Protein AF-A0A9D4T903-F1 (afdb_monomer_lite)

Structure (mmCIF, N/CA/C/O backbone):
data_AF-A0A9D4T903-F1
#
_entry.id   AF-A0A9D4T903-F1
#
loop_
_atom_site.group_PDB
_atom_site.id
_atom_site.type_symbol
_atom_site.label_atom_id
_atom_site.label_alt_id
_atom_site.label_comp_id
_atom_site.label_asym_id
_atom_site.label_entity_id
_atom_site.label_seq_id
_atom_site.pdbx_PDB_ins_code
_atom_site.Cartn_x
_atom_site.Cartn_y
_atom_site.Cartn_z
_atom_site.occupancy
_atom_site.B_iso_or_equiv
_atom_site.auth_seq_id
_atom_site.auth_comp_id
_atom_site.auth_asym_id
_atom_site.auth_atom_id
_atom_site.pdbx_PDB_model_num
ATOM 1 N N . MET A 1 1 ? 25.553 -4.952 -27.218 1.00 46.50 1 MET A N 1
ATOM 2 C CA . MET A 1 1 ? 24.394 -4.853 -26.307 1.00 46.50 1 MET A CA 1
ATOM 3 C C . MET A 1 1 ? 24.464 -3.482 -25.667 1.00 46.50 1 MET A C 1
ATOM 5 O O . MET A 1 1 ? 25.462 -3.197 -25.019 1.00 46.50 1 MET A O 1
ATOM 9 N N . SER A 1 2 ? 23.509 -2.600 -25.962 1.00 60.53 2 SER A N 1
ATOM 10 C CA . SER A 1 2 ? 23.407 -1.288 -25.315 1.00 60.53 2 SER A CA 1
ATOM 11 C C . SER A 1 2 ? 23.170 -1.493 -23.821 1.00 60.53 2 SER A C 1
ATOM 13 O O . SER A 1 2 ? 22.363 -2.340 -23.442 1.00 60.53 2 SER A O 1
ATOM 15 N N . THR A 1 3 ? 23.894 -0.764 -22.979 1.00 69.75 3 THR A N 1
ATOM 16 C CA . THR A 1 3 ? 23.675 -0.767 -21.532 1.00 69.75 3 THR A CA 1
ATOM 17 C C . THR A 1 3 ? 22.257 -0.284 -21.266 1.00 69.75 3 THR A C 1
ATOM 19 O O . THR A 1 3 ? 21.913 0.832 -21.653 1.00 69.75 3 THR A O 1
ATOM 22 N N . VAL A 1 4 ? 21.424 -1.132 -20.665 1.00 73.88 4 VAL A N 1
ATOM 23 C CA . VAL A 1 4 ? 20.119 -0.701 -20.162 1.00 73.88 4 VAL A CA 1
ATOM 24 C C . VAL A 1 4 ? 20.401 0.316 -19.069 1.00 73.88 4 VAL A C 1
ATOM 26 O O . VAL A 1 4 ? 21.090 0.009 -18.097 1.00 73.88 4 VAL A O 1
ATOM 29 N N . ASP A 1 5 ? 19.926 1.538 -19.263 1.00 88.25 5 ASP A N 1
ATOM 30 C CA . ASP A 1 5 ? 19.917 2.519 -18.196 1.00 88.25 5 ASP A CA 1
ATOM 31 C C . ASP A 1 5 ? 18.774 2.158 -17.243 1.00 88.25 5 ASP A C 1
ATOM 33 O O . ASP A 1 5 ? 17.593 2.307 -17.551 1.00 88.25 5 ASP A O 1
ATOM 37 N N . PHE A 1 6 ? 19.137 1.590 -16.097 1.00 90.25 6 PHE A N 1
ATOM 38 C CA . PHE A 1 6 ? 18.168 1.146 -15.102 1.00 90.25 6 PHE A CA 1
ATOM 39 C C . PHE A 1 6 ? 17.369 2.310 -14.515 1.00 90.25 6 PHE A C 1
ATOM 41 O O . PHE A 1 6 ? 16.221 2.098 -14.136 1.00 90.25 6 PHE A O 1
ATOM 48 N N . ALA A 1 7 ? 17.943 3.519 -14.462 1.00 91.56 7 ALA A N 1
ATOM 49 C CA . ALA A 1 7 ? 17.242 4.690 -13.949 1.00 91.56 7 ALA A CA 1
ATOM 50 C C . ALA A 1 7 ? 16.046 5.029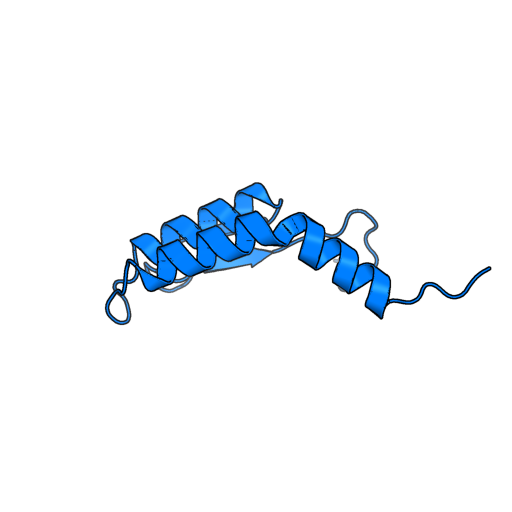 -14.846 1.00 91.56 7 ALA A C 1
ATOM 52 O O . ALA A 1 7 ? 14.914 5.016 -14.374 1.00 91.56 7 ALA A O 1
ATOM 53 N N . SER A 1 8 ? 16.270 5.189 -16.155 1.00 92.25 8 SER A N 1
ATOM 54 C CA . SER A 1 8 ? 15.174 5.458 -17.097 1.00 92.25 8 SER A CA 1
ATOM 55 C C . SER A 1 8 ? 14.147 4.327 -17.189 1.00 92.25 8 SER A C 1
ATOM 57 O O . SER A 1 8 ? 12.962 4.600 -17.383 1.00 92.25 8 SER A O 1
ATOM 59 N N . LEU A 1 9 ? 14.551 3.062 -17.011 1.00 92.75 9 LEU A N 1
ATOM 60 C CA . LEU A 1 9 ? 13.597 1.951 -16.921 1.00 92.75 9 LEU A CA 1
ATOM 61 C C . LEU A 1 9 ? 12.693 2.077 -15.686 1.00 92.75 9 LEU A C 1
ATOM 63 O O . LEU A 1 9 ? 11.480 1.908 -15.799 1.00 92.75 9 LEU A O 1
ATOM 67 N N . VAL A 1 10 ? 13.277 2.351 -14.517 1.00 91.94 10 VAL A N 1
ATOM 68 C CA . VAL A 1 10 ? 12.524 2.528 -13.269 1.00 91.94 10 VAL A CA 1
ATOM 69 C C . VAL A 1 10 ? 11.591 3.730 -13.379 1.00 91.94 10 VAL A C 1
ATOM 71 O O . VAL A 1 10 ? 10.412 3.595 -13.056 1.00 91.94 10 VAL A O 1
ATOM 74 N N . ASP A 1 11 ? 12.075 4.854 -13.906 1.00 94.31 11 ASP A N 1
ATOM 75 C CA . ASP A 1 11 ? 11.271 6.061 -14.110 1.00 94.31 11 ASP A CA 1
ATOM 76 C C . ASP A 1 11 ? 10.062 5.776 -15.010 1.00 94.31 11 ASP A C 1
ATOM 78 O O . ASP A 1 11 ? 8.931 6.078 -14.635 1.00 94.31 11 ASP A O 1
ATOM 82 N N . ALA A 1 12 ? 10.264 5.092 -16.141 1.00 93.94 12 ALA A N 1
ATOM 83 C CA . ALA A 1 12 ? 9.174 4.727 -17.045 1.00 93.94 12 ALA A CA 1
ATOM 84 C C . ALA A 1 12 ? 8.131 3.803 -16.385 1.00 93.94 12 ALA A C 1
ATOM 86 O O . ALA A 1 12 ? 6.933 3.912 -16.655 1.00 93.94 12 ALA A O 1
ATOM 87 N N . VAL A 1 13 ? 8.563 2.886 -15.512 1.00 93.06 13 VAL A N 1
ATOM 88 C CA . VAL A 1 13 ? 7.651 2.007 -14.759 1.00 93.06 13 VAL A CA 1
ATOM 89 C C . VAL A 1 13 ? 6.886 2.789 -13.689 1.00 93.06 13 VAL A C 1
ATOM 91 O O . VAL A 1 13 ? 5.688 2.561 -13.518 1.00 93.06 13 VAL A O 1
ATOM 94 N N . ILE A 1 14 ? 7.542 3.723 -12.996 1.00 92.88 14 ILE A N 1
ATOM 95 C CA . ILE A 1 14 ? 6.889 4.602 -12.019 1.00 92.88 14 ILE A CA 1
ATOM 96 C C . ILE A 1 14 ? 5.853 5.483 -12.718 1.00 92.88 14 ILE A C 1
ATOM 98 O O . ILE A 1 14 ? 4.717 5.542 -12.257 1.00 92.88 14 ILE A O 1
ATOM 102 N N . GLU A 1 15 ? 6.202 6.113 -13.843 1.00 95.25 15 GLU A N 1
ATOM 103 C CA . GLU A 1 15 ? 5.268 6.931 -14.625 1.00 95.25 15 GLU A CA 1
ATOM 104 C C . GLU A 1 15 ? 4.061 6.113 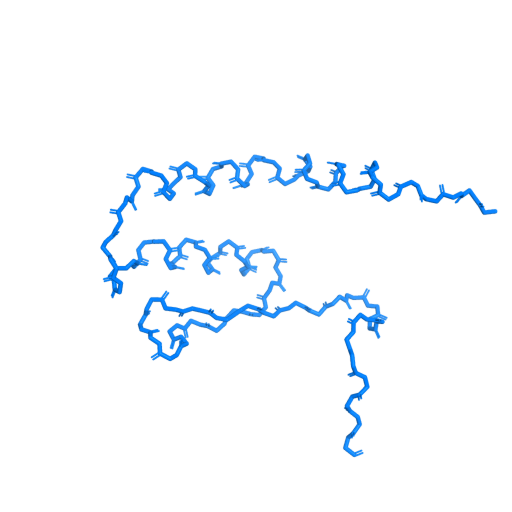-15.091 1.00 95.25 15 GLU A C 1
ATOM 106 O O . GLU A 1 15 ? 2.921 6.557 -14.944 1.00 95.25 15 GLU A O 1
ATOM 111 N N . ARG A 1 16 ? 4.287 4.881 -15.567 1.00 95.50 16 ARG A N 1
ATOM 112 C CA . ARG A 1 16 ? 3.216 3.965 -15.986 1.00 95.50 16 ARG A CA 1
ATOM 113 C C . ARG A 1 16 ? 2.198 3.677 -14.878 1.00 95.50 16 ARG A C 1
ATOM 115 O O . ARG A 1 16 ? 1.028 3.475 -15.188 1.00 95.50 16 ARG A O 1
ATOM 122 N N . HIS A 1 17 ? 2.634 3.617 -13.622 1.00 95.31 17 HIS A N 1
ATOM 123 C CA . HIS A 1 17 ? 1.778 3.334 -12.464 1.00 95.31 17 HIS A CA 1
ATOM 124 C C . HIS A 1 17 ? 1.452 4.583 -11.632 1.00 95.31 17 HIS A C 1
ATOM 126 O O . HIS A 1 17 ? 0.860 4.474 -10.557 1.00 95.31 17 HIS A O 1
ATOM 132 N N . GLY A 1 18 ? 1.840 5.770 -12.107 1.00 96.25 18 GLY A N 1
ATOM 133 C CA . GLY A 1 18 ? 1.797 7.004 -11.329 1.00 96.25 18 GLY A CA 1
ATOM 134 C C . GLY A 1 18 ? 0.386 7.402 -10.905 1.00 96.25 18 GLY A C 1
ATOM 135 O O . GLY A 1 18 ? 0.192 7.797 -9.757 1.00 96.25 18 GLY A O 1
ATOM 136 N N . GLU A 1 19 ? -0.597 7.258 -11.796 1.00 96.88 19 GLU A N 1
ATOM 137 C CA . GLU A 1 19 ? -2.002 7.567 -11.503 1.00 96.88 19 GLU A CA 1
ATOM 138 C C . GLU A 1 19 ? -2.559 6.648 -10.406 1.00 96.88 19 GLU A C 1
ATOM 140 O O . GLU A 1 19 ? -3.026 7.143 -9.379 1.00 96.88 19 GLU A O 1
ATOM 145 N N . ASP A 1 20 ? -2.397 5.328 -10.544 1.00 96.44 20 ASP A N 1
ATOM 146 C CA . ASP A 1 20 ? -2.891 4.357 -9.558 1.00 96.44 20 ASP A CA 1
ATOM 147 C C . ASP A 1 20 ? -2.251 4.569 -8.171 1.00 96.44 20 ASP A C 1
ATOM 149 O O . ASP A 1 20 ? -2.925 4.526 -7.134 1.00 96.44 20 ASP A O 1
ATOM 153 N N . LEU A 1 21 ? -0.937 4.830 -8.135 1.00 96.50 21 LEU A N 1
ATOM 154 C CA . LEU A 1 21 ? -0.200 5.117 -6.900 1.00 96.50 21 LEU A CA 1
ATOM 155 C C . LEU A 1 21 ? -0.650 6.435 -6.262 1.00 96.50 21 LEU A C 1
ATOM 157 O O . LEU A 1 21 ? -0.766 6.531 -5.033 1.00 96.50 21 LEU A O 1
ATOM 161 N N . TRP A 1 22 ? -0.919 7.451 -7.082 1.00 97.50 22 TRP A N 1
ATOM 162 C CA . TRP A 1 22 ? -1.415 8.738 -6.614 1.00 97.50 22 TRP A CA 1
ATOM 163 C C . TRP A 1 22 ? -2.817 8.613 -6.011 1.00 97.50 22 TRP A C 1
ATOM 165 O O . TRP A 1 22 ? -3.055 9.108 -4.905 1.00 97.50 22 TRP A O 1
ATOM 175 N N . GLU A 1 23 ? -3.725 7.891 -6.669 1.00 97.94 23 GLU A N 1
ATOM 176 C CA . GLU A 1 23 ? -5.068 7.623 -6.150 1.00 97.94 23 GLU A CA 1
ATOM 177 C C . GLU A 1 23 ? -5.039 6.822 -4.844 1.00 97.94 23 GLU A C 1
ATOM 179 O O . GLU A 1 23 ? -5.762 7.145 -3.892 1.00 97.94 23 GLU A O 1
ATOM 184 N N . LEU A 1 24 ? -4.184 5.797 -4.770 1.00 98.25 24 LEU A N 1
ATOM 185 C CA . LEU A 1 24 ? -3.967 5.016 -3.554 1.00 98.25 24 LEU A CA 1
ATOM 186 C C . LEU A 1 24 ? -3.508 5.913 -2.398 1.00 98.25 24 LEU A C 1
ATOM 188 O O . LEU A 1 24 ? -4.112 5.890 -1.323 1.00 98.25 24 LEU A O 1
ATOM 192 N N . SER A 1 25 ? -2.485 6.739 -2.631 1.00 98.12 25 SER A N 1
ATOM 193 C CA . SER A 1 25 ? -1.968 7.693 -1.644 1.00 98.12 25 SER A CA 1
ATOM 194 C C . SER A 1 25 ? -3.051 8.671 -1.184 1.00 98.12 25 SER A C 1
ATOM 196 O O . SER A 1 25 ? -3.250 8.880 0.017 1.00 98.12 25 SER A O 1
ATOM 198 N N . ARG A 1 26 ? -3.829 9.218 -2.127 1.00 98.44 26 ARG A N 1
ATOM 199 C CA . ARG A 1 26 ? -4.918 10.149 -1.821 1.00 98.44 26 ARG A CA 1
ATOM 200 C C . ARG A 1 26 ? -6.010 9.498 -0.978 1.00 98.44 26 ARG A C 1
ATOM 202 O O . ARG A 1 26 ? -6.509 10.138 -0.052 1.00 98.44 26 ARG A O 1
ATOM 209 N N . PHE A 1 27 ? -6.363 8.246 -1.268 1.00 98.56 27 PHE A N 1
ATOM 210 C CA . PHE A 1 27 ? -7.337 7.489 -0.485 1.00 98.56 27 PHE A CA 1
ATOM 211 C C . PHE A 1 27 ? -6.869 7.284 0.958 1.00 98.56 27 PHE A C 1
ATOM 213 O O . PHE A 1 27 ? -7.641 7.551 1.880 1.00 98.56 27 PHE A O 1
ATOM 220 N N . LEU A 1 28 ? -5.617 6.853 1.153 1.00 98.12 28 LEU A N 1
ATOM 221 C CA . LEU A 1 28 ? -5.036 6.648 2.484 1.00 98.12 28 LEU A CA 1
ATOM 222 C C . LEU A 1 28 ? -4.998 7.960 3.273 1.00 98.12 28 LEU A C 1
ATOM 224 O O . LEU A 1 28 ? -5.443 8.011 4.416 1.00 98.12 28 LEU A O 1
ATOM 228 N N . TYR A 1 29 ? -4.554 9.045 2.635 1.00 98.12 29 TYR A N 1
ATOM 229 C CA . TYR A 1 29 ? -4.515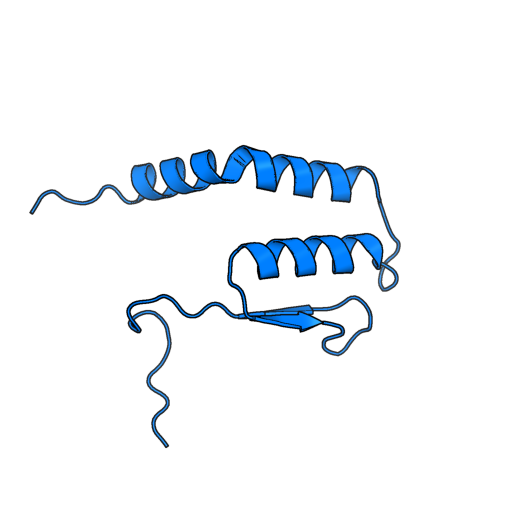 10.369 3.255 1.00 98.12 29 TYR A CA 1
ATOM 230 C C . TYR A 1 29 ? -5.906 10.872 3.669 1.00 98.12 29 TYR A C 1
ATOM 232 O O . TYR A 1 29 ? -6.067 11.465 4.733 1.00 98.12 29 TYR A O 1
ATOM 240 N N . ALA A 1 30 ? -6.924 10.639 2.837 1.00 98.31 30 ALA A N 1
ATOM 241 C CA . ALA A 1 30 ? -8.296 11.056 3.119 1.00 98.31 30 ALA A CA 1
ATOM 242 C C . ALA A 1 30 ? -9.005 10.179 4.170 1.00 98.31 30 ALA A C 1
ATOM 244 O O . ALA A 1 30 ? -10.065 10.567 4.662 1.00 98.31 30 ALA A O 1
ATOM 245 N N . ASN A 1 31 ? -8.448 9.013 4.513 1.00 97.62 31 ASN A N 1
ATOM 246 C CA . ASN A 1 31 ? -9.024 8.064 5.466 1.00 97.62 31 ASN A CA 1
ATOM 247 C C . ASN A 1 31 ? -8.005 7.707 6.564 1.00 97.62 31 ASN A C 1
ATOM 249 O O . ASN A 1 31 ? -7.559 6.562 6.617 1.00 97.62 31 ASN A O 1
ATOM 253 N N . PRO A 1 32 ? -7.629 8.655 7.444 1.00 97.62 32 PRO A N 1
ATOM 254 C CA . PRO A 1 32 ? -6.778 8.333 8.580 1.00 97.62 32 PRO A CA 1
ATOM 255 C C . PRO A 1 32 ? -7.512 7.384 9.536 1.00 97.62 32 PRO A C 1
ATOM 257 O O . PRO A 1 32 ? -8.674 7.607 9.883 1.00 97.62 32 PRO A O 1
ATOM 260 N N . GLU A 1 33 ? -6.820 6.339 9.977 1.00 97.62 33 GLU A N 1
ATOM 261 C CA . GLU A 1 33 ? -7.329 5.335 10.912 1.00 97.62 33 GLU A CA 1
ATOM 262 C C . GLU A 1 33 ? -6.388 5.214 12.120 1.00 97.62 33 GLU A C 1
ATOM 264 O O . GLU A 1 33 ? -5.241 5.664 12.088 1.00 97.62 33 GLU A O 1
ATOM 269 N N . LEU A 1 34 ? -6.902 4.667 13.222 1.00 95.81 34 LEU A N 1
ATOM 270 C CA . LEU A 1 34 ? -6.126 4.472 14.445 1.00 95.81 34 LEU A CA 1
ATOM 271 C C . LEU A 1 34 ? -5.228 3.242 14.327 1.00 95.81 34 LEU A C 1
ATOM 273 O O . LEU A 1 34 ? -5.557 2.293 13.619 1.00 95.81 34 LEU A O 1
ATOM 277 N N . ALA A 1 35 ? -4.144 3.248 15.102 1.00 93.62 35 ALA A N 1
ATOM 278 C CA . ALA A 1 35 ? -3.257 2.100 15.217 1.00 93.62 35 ALA A CA 1
ATOM 279 C C . ALA A 1 35 ? -4.043 0.825 15.575 1.00 93.62 35 ALA A C 1
ATOM 281 O O . ALA A 1 35 ? -4.818 0.838 16.535 1.00 93.62 35 ALA A O 1
ATOM 282 N N . LEU A 1 36 ? -3.803 -0.262 14.833 1.00 93.31 36 LEU A N 1
ATOM 283 C CA . LEU A 1 36 ? -4.473 -1.570 14.954 1.00 93.31 36 LEU A CA 1
ATOM 284 C C . LEU A 1 36 ? -5.964 -1.584 14.560 1.00 93.31 36 LEU A C 1
ATOM 286 O O . LEU A 1 36 ? -6.654 -2.568 14.820 1.00 93.31 36 LEU A O 1
ATOM 290 N N . ALA A 1 37 ? -6.466 -0.513 13.945 1.00 96.19 37 ALA A N 1
ATOM 291 C CA . ALA A 1 37 ? -7.841 -0.386 13.460 1.00 96.19 37 ALA A CA 1
ATOM 292 C C . ALA A 1 37 ? -7.902 0.187 12.027 1.00 96.19 37 ALA A C 1
ATOM 294 O O . ALA A 1 37 ? -8.874 0.840 11.644 1.00 96.19 37 ALA A O 1
ATOM 295 N N . GLU A 1 38 ? -6.855 -0.039 11.233 1.00 97.12 38 GLU A N 1
ATOM 296 C CA . GLU A 1 38 ? -6.686 0.432 9.857 1.00 97.12 38 GLU A CA 1
ATOM 297 C C . GLU A 1 38 ? -7.403 -0.450 8.814 1.00 97.12 38 GLU A C 1
ATOM 299 O O . GLU A 1 38 ? -6.784 -1.010 7.905 1.00 97.12 38 GLU A O 1
ATOM 304 N N . PHE A 1 39 ? -8.720 -0.616 8.945 1.00 97.75 39 PHE A N 1
ATOM 305 C CA . PHE A 1 39 ? -9.505 -1.519 8.096 1.00 97.75 39 PHE A CA 1
ATOM 306 C C . PHE A 1 39 ? -9.594 -1.057 6.637 1.00 97.75 39 PHE A C 1
ATOM 308 O O . PHE A 1 39 ? -9.407 -1.856 5.714 1.00 97.75 39 PHE A O 1
ATOM 315 N N . LYS A 1 40 ? -9.841 0.235 6.398 1.00 98.00 40 LYS A N 1
ATOM 316 C CA . LYS A 1 40 ? -9.938 0.776 5.033 1.00 98.00 40 LYS A CA 1
ATOM 317 C C . LYS A 1 40 ? -8.582 0.766 4.344 1.00 98.00 40 LYS A C 1
ATOM 319 O O . LYS A 1 40 ? -8.504 0.426 3.160 1.00 98.00 40 LYS A O 1
ATOM 324 N N . ALA A 1 41 ? -7.527 1.143 5.064 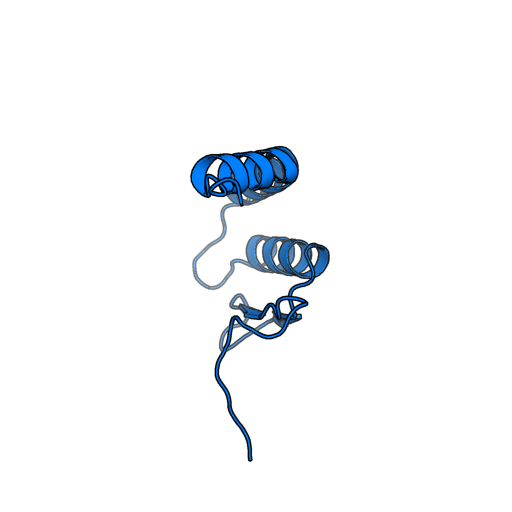1.00 97.94 41 ALA A N 1
ATOM 325 C CA . ALA A 1 41 ? -6.169 1.112 4.538 1.00 97.94 41 ALA A CA 1
ATOM 326 C C . ALA A 1 41 ? -5.747 -0.323 4.196 1.00 97.94 41 ALA A C 1
ATOM 328 O O . ALA A 1 41 ? -5.271 -0.566 3.084 1.00 97.94 41 ALA A O 1
ATOM 329 N N . HIS A 1 42 ? -6.000 -1.276 5.103 1.00 98.19 42 HIS A N 1
ATOM 330 C CA . HIS A 1 42 ? -5.758 -2.701 4.879 1.00 98.19 42 HIS A CA 1
ATOM 331 C C . HIS A 1 42 ? -6.448 -3.197 3.603 1.00 98.19 42 HIS A C 1
ATOM 333 O O . HIS A 1 42 ? -5.804 -3.774 2.720 1.00 98.19 42 HIS A O 1
ATOM 339 N N . ASP A 1 43 ? -7.752 -2.942 3.480 1.00 98.19 43 ASP A N 1
ATOM 340 C CA . ASP A 1 43 ? -8.539 -3.406 2.345 1.00 98.19 43 ASP A CA 1
ATOM 341 C C . ASP A 1 43 ? -8.056 -2.813 1.025 1.00 98.19 43 ASP A C 1
ATOM 343 O O . ASP A 1 43 ? -7.883 -3.554 0.048 1.00 98.19 43 ASP A O 1
ATOM 347 N N . LYS A 1 44 ? -7.803 -1.499 1.006 1.00 98.31 44 LYS A N 1
ATOM 348 C CA . LYS A 1 44 ? -7.356 -0.782 -0.190 1.00 98.31 44 LYS A CA 1
ATOM 349 C C . LYS A 1 44 ? -5.980 -1.265 -0.647 1.00 98.31 44 LYS A C 1
ATOM 351 O O . LYS A 1 44 ? -5.824 -1.562 -1.830 1.00 98.31 44 LYS A O 1
ATOM 356 N N . LEU A 1 45 ? -5.018 -1.403 0.269 1.00 98.19 45 LEU A N 1
ATOM 357 C CA . LEU A 1 45 ? -3.667 -1.886 -0.042 1.00 98.19 45 LEU A CA 1
ATOM 358 C C . LEU A 1 45 ? -3.685 -3.330 -0.542 1.00 98.19 45 LEU A C 1
ATOM 360 O O . LEU A 1 45 ? -3.070 -3.644 -1.560 1.00 98.19 45 LEU A O 1
ATOM 364 N N . CYS A 1 46 ? -4.441 -4.206 0.121 1.00 98.31 46 CYS A N 1
ATOM 365 C CA . CYS A 1 46 ? -4.532 -5.598 -0.300 1.00 98.31 46 CYS A CA 1
ATOM 366 C C . CYS A 1 46 ? -5.208 -5.750 -1.666 1.00 98.31 46 CYS A C 1
ATOM 368 O O . CYS A 1 46 ? -4.816 -6.620 -2.440 1.00 98.31 46 CYS A O 1
ATOM 370 N N . ALA A 1 47 ? -6.241 -4.954 -1.954 1.00 98.00 47 ALA A N 1
ATOM 371 C CA . ALA A 1 47 ? -6.899 -4.968 -3.259 1.00 98.00 47 ALA A CA 1
ATOM 372 C C . ALA A 1 47 ? -5.961 -4.463 -4.363 1.00 98.00 47 ALA A C 1
ATOM 374 O O . ALA A 1 47 ? -5.847 -5.118 -5.396 1.00 98.00 47 ALA A O 1
ATOM 375 N N . PHE A 1 48 ? -5.252 -3.359 -4.106 1.00 97.81 48 PHE A N 1
ATOM 376 C CA . PHE A 1 48 ? -4.256 -2.800 -5.018 1.00 97.81 48 PHE A CA 1
ATOM 377 C C . PHE A 1 48 ? -3.150 -3.816 -5.333 1.00 97.81 48 PHE A C 1
ATOM 379 O O . PHE A 1 48 ? -2.919 -4.160 -6.484 1.00 97.81 48 PHE A O 1
ATOM 386 N N . LEU A 1 49 ? -2.510 -4.400 -4.322 1.00 97.06 49 LEU A N 1
ATOM 387 C CA . LEU A 1 49 ? -1.433 -5.367 -4.557 1.00 97.06 49 LEU A CA 1
ATOM 388 C C . LEU A 1 49 ? -1.927 -6.607 -5.322 1.00 97.06 49 LEU A C 1
ATOM 390 O O . LEU A 1 49 ? -1.268 -7.055 -6.260 1.00 97.06 49 LEU A O 1
ATOM 394 N N . LYS A 1 50 ? -3.127 -7.115 -5.005 1.00 96.88 50 LYS A N 1
ATOM 395 C CA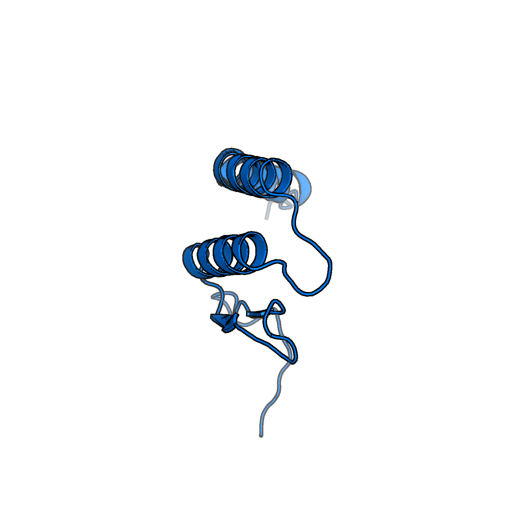 . LYS A 1 50 ? -3.739 -8.212 -5.772 1.00 96.88 50 LYS A CA 1
ATOM 396 C C . LYS A 1 50 ? -3.964 -7.847 -7.242 1.00 96.88 50 LYS A C 1
ATOM 398 O O . LYS A 1 50 ? -3.726 -8.695 -8.099 1.00 96.88 50 LYS A O 1
ATOM 403 N N . SER A 1 51 ? -4.393 -6.620 -7.560 1.00 95.75 51 SER A N 1
ATOM 404 C CA . SER A 1 51 ? -4.592 -6.206 -8.959 1.00 95.75 51 SER A CA 1
ATOM 405 C C . SER A 1 51 ? -3.284 -6.088 -9.745 1.00 95.75 51 SER A C 1
ATOM 407 O O . SER A 1 51 ? -3.306 -6.214 -10.965 1.00 95.75 51 SER A O 1
ATOM 409 N N . HIS A 1 52 ? -2.149 -5.917 -9.061 1.00 93.38 52 HIS A N 1
ATOM 410 C CA . HIS A 1 52 ? -0.810 -5.913 -9.659 1.00 93.38 52 HIS A CA 1
ATOM 411 C C . HIS A 1 52 ? -0.121 -7.291 -9.655 1.00 93.38 52 HIS A C 1
ATOM 413 O O . HIS A 1 52 ? 1.065 -7.385 -9.963 1.00 93.38 52 HIS A O 1
ATOM 419 N N . GLY A 1 53 ? -0.852 -8.370 -9.348 1.00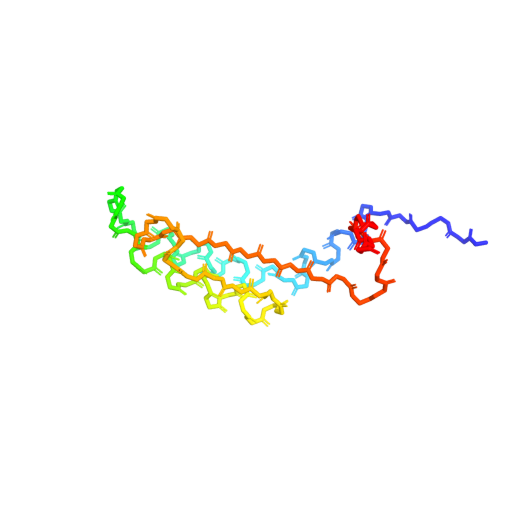 93.38 53 GLY A N 1
ATOM 420 C CA . GLY A 1 53 ? -0.354 -9.744 -9.475 1.00 93.38 53 GLY A CA 1
ATOM 421 C C . GLY A 1 53 ? 0.381 -10.290 -8.250 1.00 93.38 53 GLY A C 1
ATOM 422 O O . GLY A 1 53 ? 1.008 -11.340 -8.350 1.00 93.38 53 GLY A O 1
ATOM 423 N N . PHE A 1 54 ? 0.298 -9.621 -7.098 1.00 95.62 54 PHE A N 1
ATOM 424 C CA . PHE A 1 54 ? 0.844 -10.149 -5.848 1.00 95.62 54 PHE A CA 1
ATOM 425 C C . PHE A 1 54 ? -0.078 -11.225 -5.250 1.00 95.62 54 PHE A C 1
ATOM 427 O O . PHE A 1 54 ? -1.303 -11.055 -5.193 1.00 95.62 54 PHE A O 1
ATOM 434 N N . GLU A 1 55 ? 0.504 -12.290 -4.694 1.00 96.50 55 GLU A N 1
ATOM 435 C CA . GLU A 1 55 ? -0.185 -13.164 -3.742 1.00 96.50 55 GLU A CA 1
ATOM 436 C C . GLU A 1 55 ? -0.288 -12.423 -2.404 1.00 96.50 55 GLU A C 1
ATOM 438 O O . GLU A 1 55 ? 0.709 -12.205 -1.718 1.00 96.50 55 GLU A O 1
ATOM 443 N N . VAL A 1 56 ? -1.502 -12.024 -2.016 1.00 97.81 56 VAL A N 1
ATOM 444 C CA . VAL A 1 56 ? -1.725 -11.270 -0.774 1.00 97.81 56 VAL A CA 1
ATOM 445 C C . VAL A 1 56 ? -2.463 -12.106 0.263 1.00 97.81 56 VAL A C 1
ATOM 447 O O . VAL A 1 56 ? -3.637 -12.459 0.086 1.00 97.81 56 VAL A O 1
ATOM 450 N N . ARG A 1 57 ? -1.795 -12.322 1.397 1.00 97.81 57 ARG A N 1
ATOM 451 C CA . ARG A 1 57 ? -2.342 -12.913 2.619 1.00 97.81 57 ARG A CA 1
ATOM 452 C C . ARG A 1 57 ? -2.796 -11.802 3.556 1.00 97.81 57 ARG A C 1
ATOM 454 O O . ARG A 1 57 ? -1.985 -11.053 4.097 1.00 97.81 57 ARG A O 1
ATOM 461 N N . ARG A 1 58 ? -4.111 -11.701 3.721 1.00 97.06 58 ARG A N 1
ATOM 462 C CA . ARG A 1 58 ? -4.759 -10.758 4.639 1.00 97.06 58 ARG A CA 1
ATOM 463 C C . ARG A 1 58 ? -4.699 -11.260 6.079 1.00 97.06 58 ARG A C 1
ATOM 465 O O . ARG A 1 58 ? -4.492 -12.452 6.301 1.00 97.06 58 ARG A O 1
ATOM 472 N N . ASN A 1 59 ? -4.927 -10.353 7.022 1.00 94.88 59 ASN A N 1
ATOM 473 C CA . ASN A 1 59 ? -5.023 -10.617 8.457 1.00 94.88 59 ASN A CA 1
ATOM 474 C C . ASN A 1 59 ? -3.812 -11.411 8.989 1.00 94.88 59 ASN A C 1
ATOM 476 O O . ASN A 1 59 ? -3.946 -12.424 9.679 1.00 94.88 59 ASN A O 1
ATOM 480 N N . HIS A 1 60 ? -2.609 -11.004 8.577 1.00 91.44 60 HIS A N 1
ATOM 481 C CA . HIS A 1 60 ? -1.374 -11.717 8.877 1.00 91.44 60 HIS A CA 1
ATOM 482 C C . HIS A 1 60 ? -0.854 -11.335 10.266 1.00 91.44 60 HIS A C 1
ATOM 484 O O . HIS A 1 60 ? -0.286 -10.262 10.436 1.00 91.44 60 HIS A O 1
ATOM 490 N N . LEU A 1 61 ? -1.022 -12.221 11.253 1.00 93.75 61 LEU A N 1
ATOM 491 C CA . LEU A 1 61 ? -0.692 -12.023 12.681 1.00 93.75 61 LEU A CA 1
ATOM 492 C C . LEU A 1 61 ? -1.582 -11.005 13.412 1.00 93.75 61 LEU A C 1
ATOM 494 O O . LEU A 1 61 ? -1.856 -11.190 14.594 1.00 93.75 61 LEU A O 1
ATOM 498 N N . LEU A 1 62 ? -2.050 -9.969 12.719 1.00 94.56 62 LEU A N 1
ATOM 499 C CA . LEU A 1 62 ? -2.990 -8.961 13.208 1.00 94.56 62 LEU A CA 1
ATOM 500 C C . LEU A 1 62 ? -4.129 -8.797 12.204 1.00 94.56 62 LEU A C 1
ATOM 502 O O . LEU A 1 62 ? -3.951 -9.061 11.016 1.00 94.56 62 LEU A O 1
ATOM 506 N N . GLU A 1 63 ? -5.276 -8.313 12.672 1.00 95.19 63 GLU A N 1
ATOM 507 C CA . GLU A 1 63 ? -6.476 -8.139 11.846 1.00 95.19 63 GLU A CA 1
ATOM 508 C C . GLU A 1 63 ? -6.256 -7.174 10.672 1.00 95.19 63 GLU A C 1
ATOM 510 O O . GLU A 1 63 ? -6.770 -7.409 9.588 1.00 95.19 63 GLU A O 1
ATOM 515 N N . THR A 1 64 ? -5.424 -6.144 10.845 1.00 96.44 64 THR A N 1
ATOM 516 C CA . THR A 1 64 ? -5.146 -5.134 9.808 1.00 96.44 64 THR A CA 1
ATOM 517 C C . THR A 1 64 ? -3.772 -5.295 9.150 1.00 96.44 64 THR A C 1
ATOM 519 O O . THR A 1 64 ? -3.433 -4.566 8.216 1.00 96.44 64 THR A O 1
ATOM 522 N N . ALA A 1 65 ? -2.985 -6.301 9.542 1.00 97.06 65 ALA A N 1
ATOM 523 C CA . ALA A 1 65 ? -1.702 -6.605 8.908 1.00 97.06 65 ALA A CA 1
ATOM 524 C C . ALA A 1 65 ? -1.871 -7.506 7.672 1.00 97.06 65 ALA A C 1
ATOM 526 O O . ALA A 1 65 ? -2.788 -8.325 7.594 1.00 97.06 65 ALA A O 1
ATOM 527 N N . PHE A 1 66 ? -0.973 -7.389 6.692 1.00 97.62 66 PHE A N 1
ATOM 528 C CA . PHE A 1 66 ? -0.972 -8.222 5.486 1.00 97.62 66 PHE A CA 1
ATOM 529 C C . PHE A 1 66 ? 0.450 -8.599 5.053 1.00 97.62 66 PHE A C 1
ATOM 531 O O . PHE A 1 66 ? 1.413 -7.901 5.365 1.00 97.62 66 PHE A O 1
ATOM 538 N N . ARG A 1 67 ? 0.571 -9.701 4.306 1.00 97.94 67 ARG A N 1
ATOM 539 C CA . ARG A 1 67 ? 1.799 -10.136 3.622 1.00 97.94 67 ARG A CA 1
ATOM 540 C C . ARG A 1 67 ? 1.521 -10.216 2.125 1.00 97.94 67 ARG A C 1
ATOM 542 O O . ARG A 1 67 ? 0.499 -10.775 1.735 1.00 97.94 67 ARG A O 1
ATOM 549 N N . ALA A 1 68 ? 2.411 -9.662 1.310 1.00 97.06 68 ALA A N 1
ATOM 550 C CA . ALA A 1 68 ? 2.326 -9.712 -0.145 1.00 97.06 68 ALA A CA 1
ATOM 551 C C . ALA A 1 68 ? 3.608 -10.323 -0.717 1.00 97.06 68 ALA A C 1
ATOM 553 O O . ALA A 1 68 ? 4.707 -9.920 -0.337 1.00 97.06 68 ALA A O 1
ATOM 554 N N . GLU A 1 69 ? 3.455 -11.295 -1.606 1.00 95.88 69 GLU A N 1
ATOM 555 C CA . GLU A 1 69 ? 4.537 -12.008 -2.284 1.00 95.88 69 GLU A CA 1
ATOM 556 C C . GLU A 1 69 ? 4.366 -11.839 -3.796 1.00 95.88 69 GLU A C 1
ATOM 558 O O . GLU A 1 69 ? 3.241 -11.802 -4.296 1.00 95.88 69 GLU A O 1
ATOM 563 N N . PHE A 1 70 ? 5.471 -11.687 -4.520 1.00 92.19 70 PHE A N 1
ATOM 564 C CA . PHE A 1 70 ? 5.467 -11.550 -5.972 1.00 92.19 70 PHE A CA 1
ATOM 565 C C . PHE A 1 70 ? 6.564 -12.421 -6.559 1.00 92.19 70 PHE A C 1
ATOM 567 O O . PHE A 1 70 ? 7.736 -12.250 -6.224 1.00 92.19 70 PHE A O 1
ATOM 574 N N . ASP A 1 71 ? 6.168 -13.318 -7.454 1.00 87.06 71 ASP A N 1
ATOM 575 C CA . ASP A 1 71 ? 7.085 -14.167 -8.197 1.00 87.06 71 ASP A CA 1
ATOM 576 C C . ASP A 1 71 ? 7.281 -13.585 -9.594 1.00 87.06 71 ASP A C 1
ATOM 578 O O . ASP A 1 71 ? 6.355 -13.531 -10.409 1.00 87.06 71 ASP A O 1
ATOM 582 N N . ALA A 1 72 ? 8.503 -13.136 -9.882 1.00 78.75 72 ALA A N 1
ATOM 583 C CA . ALA A 1 72 ? 8.827 -12.587 -11.187 1.00 78.75 72 ALA A CA 1
ATOM 584 C C . ALA A 1 72 ? 8.758 -13.687 -12.269 1.00 78.75 72 ALA A C 1
ATOM 586 O O . ALA A 1 72 ? 9.394 -14.742 -12.124 1.00 78.75 72 ALA A O 1
ATOM 587 N N . PRO A 1 73 ? 8.033 -13.463 -13.382 1.00 66.56 73 PRO A N 1
ATOM 588 C CA . PRO A 1 73 ? 8.007 -14.400 -14.498 1.00 66.56 73 PRO A CA 1
ATOM 589 C C . PRO A 1 73 ? 9.394 -14.439 -15.155 1.00 66.56 73 PRO A C 1
ATOM 591 O O . PRO A 1 73 ? 9.772 -13.546 -15.908 1.00 66.56 73 PRO A O 1
ATOM 594 N N . GLY A 1 74 ? 10.170 -15.470 -14.822 1.00 62.31 74 GLY A N 1
ATOM 595 C CA . GLY A 1 74 ? 11.581 -15.597 -15.202 1.00 62.31 74 GLY A CA 1
ATOM 596 C C . GLY A 1 74 ? 12.433 -16.325 -14.162 1.00 62.31 74 GLY A C 1
ATOM 597 O O . GLY A 1 74 ? 13.455 -16.897 -14.526 1.00 62.31 74 GLY A O 1
ATOM 598 N N . GLY A 1 75 ? 11.981 -16.390 -12.902 1.00 52.44 75 GLY A N 1
ATOM 599 C CA . GLY A 1 75 ? 12.539 -17.291 -11.889 1.00 52.44 75 GLY A CA 1
ATOM 600 C C . GLY A 1 75 ? 14.003 -17.038 -11.508 1.00 52.44 75 GLY A C 1
ATOM 601 O O . GLY A 1 75 ? 14.698 -17.987 -11.153 1.00 52.44 75 GLY A O 1
ATOM 602 N N . THR A 1 76 ? 14.500 -15.800 -11.584 1.00 53.47 76 THR A N 1
ATOM 603 C CA . THR A 1 76 ? 15.912 -15.488 -11.276 1.00 53.47 76 THR A CA 1
ATOM 604 C C . THR A 1 76 ? 16.117 -14.635 -10.024 1.00 53.47 76 THR A C 1
ATOM 606 O O . THR A 1 76 ? 17.249 -14.310 -9.678 1.00 53.47 76 THR A O 1
ATOM 609 N N . ASP A 1 77 ? 15.040 -14.307 -9.316 1.00 59.91 77 ASP A N 1
ATOM 610 C CA . ASP A 1 77 ? 15.021 -13.194 -8.366 1.00 59.91 77 ASP A CA 1
ATOM 611 C C . ASP A 1 77 ? 14.920 -13.668 -6.901 1.00 59.91 77 ASP A C 1
ATOM 613 O O . ASP A 1 77 ? 15.017 -12.858 -5.981 1.00 59.91 77 ASP A O 1
ATOM 617 N N . GLY A 1 78 ? 14.750 -14.975 -6.653 1.00 43.62 78 GLY A N 1
ATOM 618 C CA . GLY A 1 78 ? 14.544 -15.510 -5.305 1.00 43.62 78 GLY A CA 1
ATOM 619 C C . GLY A 1 78 ? 14.964 -16.971 -5.138 1.00 43.62 78 GLY A C 1
ATOM 620 O O . GLY A 1 78 ? 14.392 -17.861 -5.750 1.00 43.62 78 GLY A O 1
ATOM 621 N N . CYS A 1 79 ? 15.982 -17.169 -4.295 1.00 43.66 79 CYS A N 1
ATOM 622 C CA . CYS A 1 79 ? 16.452 -18.382 -3.615 1.00 43.66 79 CYS A CA 1
ATOM 623 C C . CYS A 1 79 ? 16.032 -19.760 -4.168 1.00 43.66 79 CYS A C 1
ATOM 625 O O . CYS A 1 79 ? 14.914 -20.224 -3.962 1.00 43.66 79 CYS A O 1
ATOM 627 N N . TYR A 1 80 ? 17.026 -20.494 -4.685 1.00 43.81 80 TYR A N 1
ATOM 628 C CA . TYR A 1 80 ? 17.043 -21.960 -4.720 1.00 43.81 80 TYR A CA 1
ATOM 629 C C . TYR A 1 80 ? 16.708 -22.512 -3.319 1.00 43.81 80 TYR A C 1
ATOM 631 O O . TYR A 1 80 ? 17.563 -22.564 -2.437 1.00 43.81 80 TYR A O 1
ATOM 639 N N . PHE A 1 81 ? 15.464 -22.925 -3.106 1.00 44.97 81 PHE A N 1
ATOM 640 C CA . PHE A 1 81 ? 15.112 -23.898 -2.079 1.00 44.97 81 PHE A CA 1
ATOM 641 C C . PHE A 1 81 ? 14.641 -25.144 -2.825 1.00 44.97 81 PHE A C 1
ATOM 643 O O . PHE A 1 81 ? 13.483 -25.263 -3.217 1.00 44.97 81 PHE A O 1
ATOM 650 N N . SER A 1 82 ? 15.584 -26.045 -3.101 1.00 32.28 82 SER A N 1
ATOM 651 C CA . SER A 1 82 ? 15.253 -27.427 -3.441 1.00 32.28 82 SER A CA 1
ATOM 652 C C . SER A 1 82 ? 15.003 -28.197 -2.138 1.00 32.28 82 SER A C 1
ATOM 654 O O . SER A 1 82 ? 15.794 -28.022 -1.206 1.00 32.28 82 SER A O 1
ATOM 656 N N . PRO A 1 83 ? 13.943 -29.019 -2.035 1.00 48.41 83 PRO A N 1
ATOM 657 C CA . PRO A 1 83 ? 13.928 -30.131 -1.090 1.00 48.41 83 PRO A CA 1
ATOM 658 C C . PRO A 1 83 ? 14.956 -31.207 -1.472 1.00 48.41 83 PRO A C 1
ATOM 660 O O . PRO A 1 83 ? 15.296 -31.311 -2.675 1.00 48.41 83 PRO A O 1
#

Foldseek 3Di:
DPDPPVVVVVVVVCVVCVVVVVVLVVQCVVDPDDVLGPPVNLVSVQVVLVVVPWDKDAQPVGNSDIDTHDDDPPRPPDDDDDD

Radius of gyration: 16.55 Å; chains: 1; bounding box: 34×41×42 Å

pLDDT: mean 87.95, std 17.14, range [32.28, 98.56]

Secondary structure (DSSP, 8-state):
-PPP-HHHHHHHHHHHTHHHHHHHHHHHHHS---TT--HHHHHHHHHHHHHTT-EEEES-SSTT-EEEE---TTS-SS-----

InterPro domains:
  IPR052030 Peptidase M20/M20A family hydrolases [PTHR30575] (5-74)

Organism: Rhipicephalus sanguineus (NCBI:txid34632)

Sequence (83 aa):
MSTVDFASLVDAVIERHGEDLWELSRFLYANPELALAEFKAHDKLCAFLKSHGFEVRRNHLLETAFRAEFDAPGGTDGCYFSP